Protein AF-A0A5C0SDJ2-F1 (afdb_monomer_lite)

InterPro domains:
  IPR018730 Protein of unknown function DUF2273 [PF10031] (11-56)

Sequence (75 aa):
MNKEKILNIAIKNYGKIVGMLLGLIFSILIIWIGLIKTIFICLCIYIGYFFGSKIDNKENIIEFLDRILPLGKYK

Radius of gyration: 21.01 Å; chains: 1; bounding box: 43×34×57 Å

Secondary structure (DSSP, 8-state):
--HHHHHHHHHHTHHHHHHHHHHHHHHHHHHHH-HHHHHHHHHHHHHHHHHHHHHHTT--HHHHHHHHS------

Foldseek 3Di:
DDPVVVVVVCVVCVVVVVVVVVVVVLVVCCVVVNVVVSVVVVVVVVVCCVVVVCVVVPPPVVVVCCVVDVPDPPD

pLDDT: mean 80.85, std 12.4, range [47.0, 95.12]

Organism: Crassaminicella thermophila (NCBI:txid2599308)

Structure (mmCIF, N/CA/C/O backbone):
data_AF-A0A5C0SDJ2-F1
#
_entry.id   AF-A0A5C0SDJ2-F1
#
loop_
_atom_site.group_PDB
_atom_site.id
_atom_site.type_symbol
_atom_site.label_atom_id
_atom_site.label_alt_id
_atom_site.label_comp_id
_atom_site.label_asym_id
_atom_site.label_entity_id
_atom_site.label_seq_id
_atom_site.pdbx_PDB_ins_code
_atom_site.Cartn_x
_atom_site.Cartn_y
_atom_site.Cartn_z
_atom_site.occupancy
_atom_site.B_iso_or_equiv
_atom_site.auth_seq_id
_atom_site.auth_comp_id
_atom_site.auth_asym_id
_atom_site.auth_atom_id
_atom_site.pdbx_PDB_model_num
ATOM 1 N N . MET A 1 1 ? 19.716 -9.865 -26.250 1.00 61.25 1 MET A N 1
ATOM 2 C CA . MET A 1 1 ? 18.961 -8.760 -25.616 1.00 61.25 1 MET A CA 1
ATOM 3 C C . MET A 1 1 ? 19.500 -8.576 -24.202 1.00 61.25 1 MET A C 1
ATOM 5 O O . MET A 1 1 ? 19.369 -9.493 -23.403 1.00 61.25 1 MET A O 1
ATOM 9 N N . ASN A 1 2 ? 20.206 -7.473 -23.927 1.00 78.31 2 ASN A N 1
ATOM 10 C CA . ASN A 1 2 ? 20.905 -7.277 -22.648 1.00 78.31 2 ASN A CA 1
ATOM 11 C C . ASN A 1 2 ? 19.906 -7.211 -21.491 1.00 78.31 2 ASN A C 1
ATOM 13 O O . ASN A 1 2 ? 19.124 -6.262 -21.412 1.00 78.31 2 ASN A O 1
ATOM 17 N N . LYS A 1 3 ? 19.968 -8.189 -20.582 1.00 81.12 3 LYS A N 1
ATOM 18 C CA . LYS A 1 3 ? 19.158 -8.226 -19.353 1.00 81.12 3 LYS A CA 1
ATOM 19 C C . LYS A 1 3 ? 19.334 -6.937 -18.535 1.00 81.12 3 LYS A C 1
ATOM 21 O O . LYS A 1 3 ? 18.349 -6.377 -18.067 1.00 81.12 3 LYS A O 1
ATOM 26 N N . GLU A 1 4 ? 20.555 -6.398 -18.529 1.00 82.00 4 GLU A N 1
ATOM 27 C CA . GLU A 1 4 ? 20.951 -5.097 -17.962 1.00 82.00 4 GLU A CA 1
ATOM 28 C C . GLU A 1 4 ? 20.038 -3.935 -18.401 1.00 82.00 4 GLU A C 1
ATOM 30 O O . GLU A 1 4 ? 19.603 -3.112 -17.598 1.00 82.00 4 GLU A O 1
ATOM 35 N N . LYS A 1 5 ? 19.711 -3.868 -19.701 1.00 82.06 5 LYS A N 1
ATOM 36 C CA . LYS A 1 5 ? 18.893 -2.787 -20.274 1.00 82.06 5 LYS A CA 1
ATOM 37 C C . LYS A 1 5 ? 17.436 -2.908 -19.841 1.00 82.06 5 LYS A C 1
ATOM 39 O O . LYS A 1 5 ? 16.808 -1.897 -19.545 1.00 82.06 5 LYS A O 1
ATOM 44 N N . ILE A 1 6 ? 16.910 -4.131 -19.804 1.00 81.19 6 ILE A N 1
ATOM 45 C CA . ILE A 1 6 ? 15.525 -4.400 -19.401 1.00 81.19 6 ILE A CA 1
ATOM 46 C C . ILE A 1 6 ? 15.344 -4.057 -17.921 1.00 81.19 6 ILE A C 1
ATOM 48 O O . ILE A 1 6 ? 14.381 -3.379 -17.569 1.00 81.19 6 ILE A O 1
ATOM 52 N N . LEU A 1 7 ? 16.301 -4.453 -17.077 1.00 80.81 7 LEU A N 1
ATOM 53 C CA . LEU A 1 7 ? 16.279 -4.161 -15.646 1.00 80.81 7 LEU A CA 1
ATOM 54 C C . LEU A 1 7 ? 16.293 -2.648 -15.387 1.00 80.81 7 LEU A C 1
ATOM 56 O O . LEU A 1 7 ? 15.466 -2.142 -14.632 1.00 80.81 7 LEU A O 1
ATOM 60 N N . ASN A 1 8 ? 17.158 -1.906 -16.085 1.00 84.06 8 ASN A N 1
ATOM 61 C CA . ASN A 1 8 ? 17.228 -0.451 -15.945 1.00 84.06 8 ASN A CA 1
ATOM 62 C C . ASN A 1 8 ? 15.942 0.256 -16.396 1.00 84.06 8 ASN A C 1
ATOM 64 O O . ASN A 1 8 ? 15.513 1.224 -15.770 1.00 84.06 8 ASN A O 1
ATOM 68 N N . ILE A 1 9 ? 15.297 -0.224 -17.464 1.00 80.31 9 ILE A N 1
ATOM 69 C CA . ILE A 1 9 ? 14.015 0.327 -17.929 1.00 80.31 9 ILE A CA 1
ATOM 70 C C . ILE A 1 9 ? 12.893 0.020 -16.928 1.00 80.31 9 ILE A C 1
ATOM 72 O O . ILE A 1 9 ? 12.051 0.889 -16.678 1.00 80.31 9 ILE A O 1
ATOM 76 N N . ALA A 1 10 ? 12.895 -1.180 -16.342 1.00 78.00 10 ALA A N 1
ATOM 77 C CA . ALA A 1 10 ? 11.917 -1.597 -15.344 1.00 78.00 10 ALA A CA 1
ATOM 78 C C . ALA A 1 10 ? 12.047 -0.788 -14.045 1.00 78.00 10 ALA A C 1
ATOM 80 O O . ALA A 1 10 ? 11.051 -0.255 -13.565 1.00 78.00 10 ALA A O 1
ATOM 81 N N . ILE A 1 11 ? 13.266 -0.610 -13.525 1.00 79.94 11 ILE A N 1
ATOM 82 C CA . ILE A 1 11 ? 13.526 0.187 -12.314 1.00 79.94 11 ILE A CA 1
ATOM 83 C C . ILE A 1 11 ? 13.160 1.658 -12.549 1.00 79.94 11 ILE A C 1
ATOM 85 O O . ILE A 1 11 ? 12.479 2.270 -11.728 1.00 79.94 11 ILE A O 1
ATOM 89 N N . LYS A 1 12 ? 13.518 2.215 -13.715 1.00 89.44 12 LYS A N 1
ATOM 90 C CA . LYS A 1 12 ? 13.189 3.603 -14.078 1.00 89.44 12 LYS A CA 1
ATOM 91 C C . LYS A 1 12 ? 11.680 3.868 -14.156 1.00 89.44 12 LYS A C 1
ATOM 93 O O . LYS A 1 12 ? 11.251 5.003 -13.971 1.00 89.44 12 LYS A O 1
ATOM 98 N N . ASN A 1 13 ? 10.872 2.843 -14.431 1.00 89.75 13 ASN A N 1
ATOM 99 C CA . ASN A 1 13 ? 9.415 2.947 -14.539 1.00 89.75 13 ASN A CA 1
ATOM 100 C C . ASN A 1 13 ? 8.680 2.121 -13.474 1.00 89.75 13 ASN A C 1
ATOM 102 O O . ASN A 1 13 ? 7.510 1.788 -13.669 1.00 89.75 13 ASN A O 1
ATOM 106 N N . TYR A 1 14 ? 9.333 1.810 -12.352 1.00 87.19 14 TYR A N 1
ATOM 107 C CA . TYR A 1 14 ? 8.804 0.898 -11.339 1.00 87.19 14 TYR A CA 1
ATOM 108 C C . TYR A 1 14 ? 7.395 1.289 -10.873 1.00 87.19 14 TYR A C 1
ATOM 110 O O . TYR A 1 14 ? 6.504 0.447 -10.836 1.00 87.19 14 TYR A O 1
ATOM 118 N N . GLY A 1 15 ? 7.142 2.584 -10.647 1.00 89.50 15 GLY A N 1
ATOM 119 C CA . GLY A 1 15 ? 5.815 3.075 -10.259 1.00 89.50 15 GLY A CA 1
ATOM 120 C C . GLY A 1 15 ? 4.710 2.773 -11.281 1.00 89.50 15 GLY A C 1
ATOM 121 O O . GLY A 1 15 ? 3.600 2.418 -10.893 1.00 89.50 15 GLY A O 1
ATOM 122 N N . LYS A 1 16 ? 5.009 2.832 -12.588 1.00 90.44 16 LYS A N 1
ATOM 123 C CA . LYS A 1 16 ? 4.039 2.496 -13.649 1.00 90.44 16 LYS A CA 1
ATOM 124 C C . LYS A 1 16 ? 3.734 1.001 -13.668 1.00 90.44 16 LYS A C 1
ATOM 126 O O . LYS A 1 16 ? 2.582 0.613 -13.830 1.00 90.44 16 LYS A O 1
ATOM 131 N N . ILE A 1 17 ? 4.763 0.175 -13.481 1.00 91.44 17 ILE A N 1
ATOM 132 C CA . ILE A 1 17 ? 4.640 -1.287 -13.458 1.00 91.44 17 ILE A CA 1
ATOM 133 C C . ILE A 1 17 ? 3.835 -1.726 -12.232 1.00 91.44 17 ILE A C 1
ATOM 135 O O . ILE A 1 17 ? 2.889 -2.498 -12.365 1.00 91.44 17 ILE A O 1
ATOM 139 N N . VAL A 1 18 ? 4.149 -1.177 -11.056 1.00 92.62 18 VAL A N 1
ATOM 140 C CA . VAL A 1 18 ? 3.403 -1.438 -9.818 1.00 92.62 18 VAL A CA 1
ATOM 141 C C . VAL A 1 18 ? 1.958 -0.967 -9.937 1.00 92.62 18 VAL A C 1
ATOM 143 O O . VAL A 1 18 ? 1.054 -1.712 -9.574 1.00 92.62 18 VAL A O 1
ATOM 146 N N . GLY A 1 19 ? 1.719 0.223 -10.497 1.00 92.62 19 GLY A N 1
ATOM 147 C CA . GLY A 1 19 ? 0.365 0.728 -10.731 1.00 92.62 19 GLY A CA 1
ATOM 148 C C . GLY A 1 19 ? -0.452 -0.179 -11.656 1.00 92.62 19 GLY A C 1
ATOM 149 O O . GLY A 1 19 ? -1.605 -0.482 -11.357 1.00 92.62 19 GLY A O 1
ATOM 150 N N . MET A 1 20 ? 0.155 -0.675 -12.738 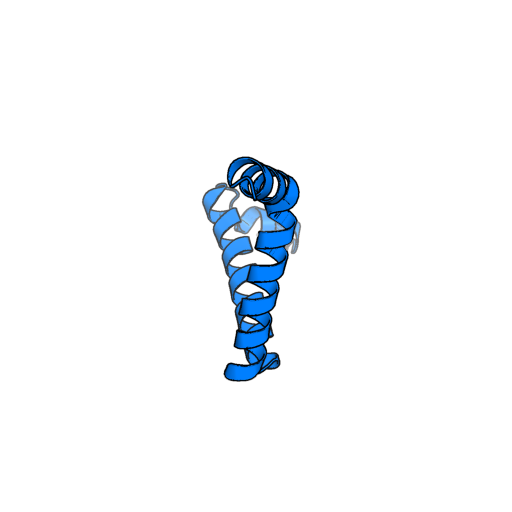1.00 95.12 20 MET A N 1
ATOM 151 C CA . MET A 1 20 ? -0.485 -1.626 -13.651 1.00 95.12 20 MET A CA 1
ATOM 152 C C . MET A 1 20 ? -0.805 -2.957 -12.958 1.00 95.12 20 MET A C 1
ATOM 154 O O . MET A 1 20 ? -1.919 -3.456 -13.091 1.00 95.12 20 MET A O 1
ATOM 158 N N . LEU A 1 21 ? 0.141 -3.513 -12.196 1.00 94.94 21 LEU A N 1
ATOM 159 C CA . LEU A 1 21 ? -0.050 -4.750 -11.429 1.00 94.94 21 LEU A CA 1
ATOM 160 C C . LEU A 1 21 ? -1.161 -4.607 -10.386 1.00 94.94 21 LEU A C 1
ATOM 162 O O . LEU A 1 21 ? -2.042 -5.462 -10.310 1.00 94.94 21 LEU A O 1
ATOM 166 N N . LEU A 1 22 ? -1.157 -3.511 -9.624 1.00 93.81 22 LEU A N 1
ATOM 167 C CA . LEU A 1 22 ? -2.201 -3.213 -8.646 1.00 93.81 22 LEU A CA 1
ATOM 168 C C . LEU A 1 22 ? -3.569 -3.070 -9.313 1.00 93.81 22 LEU A C 1
ATOM 170 O O . LEU A 1 22 ? -4.531 -3.675 -8.847 1.00 93.81 22 LEU A O 1
ATOM 174 N N . GLY A 1 23 ? -3.660 -2.332 -10.422 1.00 92.12 23 GLY A N 1
ATOM 175 C CA . GLY A 1 23 ? -4.907 -2.180 -11.173 1.00 92.12 23 GLY A CA 1
ATOM 176 C C . GLY A 1 23 ? -5.438 -3.509 -11.717 1.00 92.12 23 GLY A C 1
ATOM 177 O O . GLY A 1 23 ? -6.641 -3.760 -11.671 1.00 92.12 23 GLY A O 1
ATOM 178 N N . LEU A 1 24 ? -4.545 -4.390 -12.169 1.00 94.75 24 LEU A N 1
ATOM 179 C CA . LEU A 1 24 ? -4.900 -5.708 -12.692 1.00 94.75 24 LEU A CA 1
ATOM 180 C C . LEU A 1 24 ? -5.447 -6.620 -11.583 1.00 94.75 24 LEU A C 1
ATOM 182 O O . LEU A 1 24 ? -6.510 -7.218 -11.748 1.00 94.75 24 LEU A O 1
ATOM 186 N N . ILE A 1 25 ? -4.782 -6.658 -10.423 1.00 92.75 25 ILE A N 1
ATOM 187 C CA . ILE A 1 25 ? -5.255 -7.390 -9.236 1.00 92.75 25 ILE A CA 1
ATOM 188 C C . ILE A 1 25 ? -6.609 -6.841 -8.773 1.00 92.75 25 ILE A C 1
ATOM 190 O O . ILE A 1 25 ? -7.534 -7.606 -8.502 1.00 92.75 25 ILE A O 1
ATOM 194 N N . PHE A 1 26 ? -6.746 -5.516 -8.723 1.00 89.88 26 PHE A N 1
ATOM 195 C CA . PHE A 1 26 ? -7.971 -4.853 -8.292 1.00 89.88 26 PHE A CA 1
ATOM 196 C C . PHE A 1 26 ? -9.156 -5.162 -9.214 1.00 89.88 26 PHE A C 1
ATOM 198 O O . PHE A 1 26 ? -10.251 -5.475 -8.747 1.00 89.88 26 PHE A O 1
ATOM 205 N N . SER A 1 27 ? -8.927 -5.138 -10.528 1.00 91.69 27 SER A N 1
ATOM 206 C CA . SER A 1 27 ? -9.941 -5.471 -11.530 1.00 91.69 27 SER A CA 1
ATOM 207 C C . SER A 1 27 ? -10.382 -6.936 -11.436 1.00 91.69 27 SER A C 1
ATOM 209 O O . SER A 1 27 ? -11.581 -7.215 -11.460 1.00 91.69 27 SER A O 1
ATOM 211 N N . ILE A 1 28 ? -9.445 -7.865 -11.227 1.00 93.25 28 ILE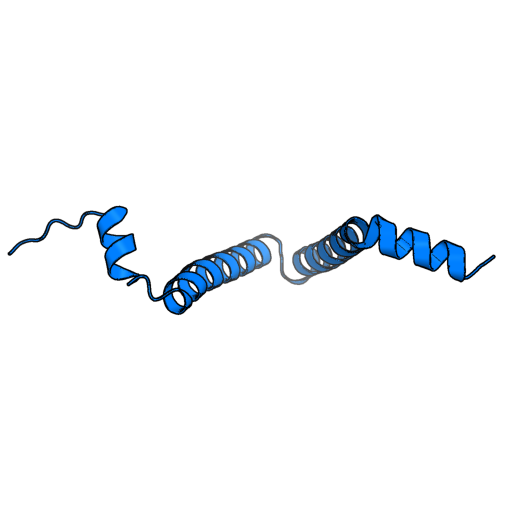 A N 1
ATOM 212 C CA . ILE A 1 28 ? -9.759 -9.282 -10.982 1.00 93.25 28 ILE A CA 1
ATOM 213 C C . ILE A 1 28 ? -10.619 -9.448 -9.726 1.00 93.25 28 ILE A C 1
ATOM 215 O O . ILE A 1 28 ? -11.612 -10.178 -9.755 1.00 93.25 2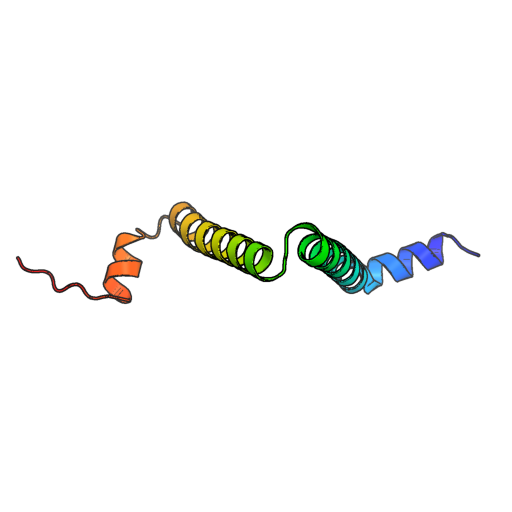8 ILE A O 1
ATOM 219 N N . LEU A 1 29 ? -10.293 -8.730 -8.648 1.00 86.69 29 LEU A N 1
ATOM 220 C CA . LEU A 1 29 ? -11.075 -8.738 -7.411 1.00 86.69 29 LEU A CA 1
ATOM 221 C C . LEU A 1 29 ? -12.519 -8.272 -7.641 1.00 86.69 29 LEU A C 1
ATOM 223 O O . LEU A 1 29 ? -13.454 -8.890 -7.136 1.00 86.69 29 LEU A O 1
ATOM 227 N N . ILE A 1 30 ? -12.708 -7.212 -8.432 1.00 90.81 30 ILE A N 1
ATOM 228 C CA . ILE A 1 30 ? -14.034 -6.701 -8.813 1.00 90.81 30 ILE A CA 1
ATOM 229 C C . ILE A 1 30 ? -14.843 -7.754 -9.571 1.00 90.81 30 ILE A C 1
ATOM 231 O O . ILE A 1 30 ? -16.029 -7.911 -9.286 1.00 90.81 30 ILE A O 1
ATOM 235 N N . ILE A 1 31 ? -14.225 -8.472 -10.511 1.00 91.25 31 ILE A N 1
ATOM 236 C CA . ILE A 1 31 ? -14.912 -9.490 -11.320 1.00 91.25 31 ILE A CA 1
ATOM 237 C C . ILE A 1 31 ? -15.338 -10.682 -10.453 1.00 91.25 31 ILE A C 1
ATOM 239 O O . ILE A 1 31 ? -16.453 -11.175 -10.600 1.00 91.25 31 ILE A O 1
ATOM 243 N N . TRP A 1 32 ? -14.477 -11.133 -9.536 1.00 90.25 32 TRP A N 1
ATOM 244 C CA . TRP A 1 32 ? -14.754 -12.293 -8.680 1.00 90.25 32 TRP A CA 1
ATOM 245 C C . TRP A 1 32 ? -15.734 -12.000 -7.540 1.00 90.25 32 TRP A C 1
ATOM 247 O O . TRP A 1 32 ? -16.654 -12.774 -7.285 1.00 90.25 32 TRP A O 1
ATOM 257 N N . ILE A 1 33 ? -15.526 -10.898 -6.818 1.00 85.19 33 ILE A N 1
ATOM 258 C CA . ILE A 1 33 ? -16.271 -10.583 -5.592 1.00 85.19 33 ILE A CA 1
ATOM 259 C C . ILE A 1 33 ? -17.531 -9.756 -5.918 1.00 85.19 33 ILE A C 1
ATOM 261 O O . ILE A 1 33 ? -18.577 -9.921 -5.272 1.00 85.19 33 ILE A O 1
ATOM 265 N N . GLY A 1 34 ? -17.443 -8.906 -6.944 1.00 87.00 34 GLY A N 1
AT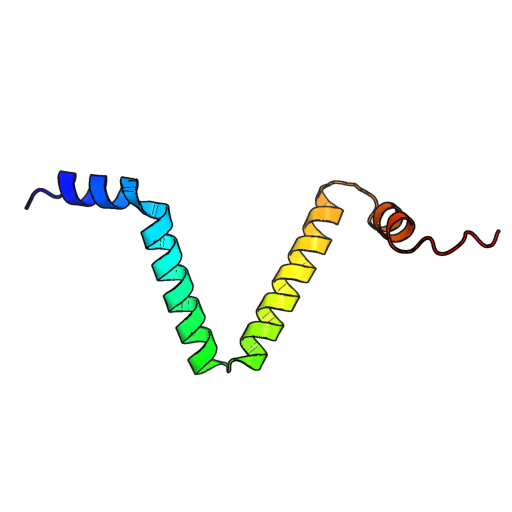OM 266 C CA . GLY A 1 34 ? -18.452 -7.938 -7.367 1.00 87.00 34 GLY A CA 1
ATOM 267 C C . GLY A 1 34 ? -18.053 -6.494 -7.034 1.00 87.00 34 GLY A C 1
ATOM 268 O O . GLY A 1 34 ? -17.491 -6.217 -5.975 1.00 87.00 34 GLY A O 1
ATOM 269 N N . LEU A 1 35 ? -18.404 -5.549 -7.914 1.00 85.75 35 LEU A N 1
ATOM 270 C CA . LEU A 1 35 ? -18.011 -4.132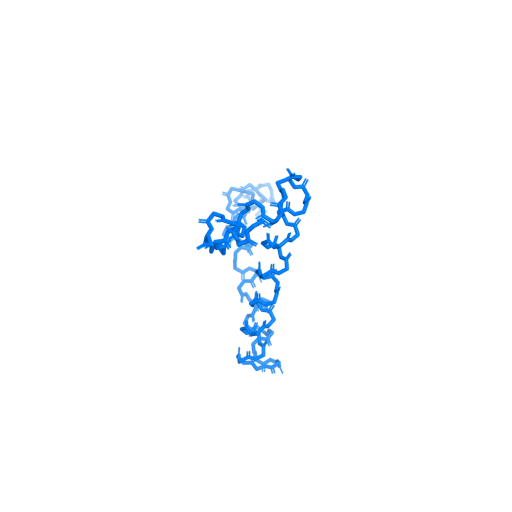 -7.830 1.00 85.75 35 LEU A CA 1
ATOM 271 C C . LEU A 1 35 ? -18.395 -3.458 -6.501 1.00 85.75 35 LEU A C 1
ATOM 273 O O . LEU A 1 35 ? -17.566 -2.800 -5.878 1.00 85.75 35 LEU A O 1
ATOM 277 N N . ILE A 1 36 ? -19.625 -3.675 -6.028 1.00 90.12 36 ILE A N 1
ATOM 278 C CA . ILE A 1 36 ? -20.125 -3.074 -4.779 1.00 90.12 36 ILE A CA 1
ATOM 279 C C . ILE A 1 36 ? -19.353 -3.584 -3.559 1.00 90.12 36 ILE A C 1
ATOM 281 O O . ILE A 1 36 ? -19.007 -2.811 -2.667 1.00 90.12 36 ILE A O 1
ATOM 285 N N . LYS A 1 37 ? -19.034 -4.881 -3.535 1.00 89.06 37 LYS A N 1
ATOM 286 C CA . LYS A 1 37 ? -18.297 -5.495 -2.429 1.00 89.06 37 LYS A CA 1
ATOM 287 C C . LYS A 1 37 ? -16.848 -5.004 -2.392 1.00 89.06 37 LYS A C 1
ATOM 289 O O . LYS A 1 37 ? -16.346 -4.709 -1.313 1.00 89.06 37 LYS A O 1
ATOM 294 N N . THR A 1 38 ? -16.196 -4.838 -3.546 1.00 90.88 38 THR A N 1
ATOM 295 C CA . THR A 1 38 ? -14.840 -4.267 -3.596 1.00 90.88 38 THR A CA 1
ATOM 296 C C . THR A 1 38 ? -14.817 -2.813 -3.124 1.00 90.88 38 THR A C 1
ATOM 298 O O . THR A 1 38 ? -13.940 -2.452 -2.344 1.00 90.88 38 THR A O 1
ATOM 301 N N . ILE A 1 39 ? -15.795 -1.988 -3.520 1.00 89.69 39 ILE A N 1
ATOM 302 C CA . ILE A 1 39 ? -15.910 -0.603 -3.029 1.00 89.69 39 ILE A CA 1
ATOM 303 C C . ILE A 1 39 ? -16.095 -0.582 -1.509 1.00 89.69 39 ILE A C 1
ATOM 305 O O . ILE A 1 39 ? -15.428 0.197 -0.834 1.00 89.69 39 ILE A O 1
ATOM 309 N N . PHE A 1 40 ? -16.942 -1.462 -0.962 1.00 91.94 40 PHE A N 1
ATOM 310 C CA . PHE A 1 40 ? -17.131 -1.586 0.484 1.00 91.94 40 PHE A CA 1
ATOM 311 C C . PHE A 1 40 ? -15.820 -1.935 1.205 1.00 91.94 40 PHE A C 1
ATOM 313 O O . PHE A 1 40 ? -15.451 -1.264 2.166 1.00 91.94 40 PHE A O 1
ATOM 320 N N . ILE A 1 41 ? -15.070 -2.920 0.698 1.00 90.00 41 ILE A N 1
ATOM 321 C CA . ILE A 1 41 ? -13.760 -3.306 1.246 1.00 90.00 41 ILE A CA 1
ATOM 322 C C . ILE A 1 41 ? -12.771 -2.134 1.180 1.00 90.00 41 ILE A C 1
ATOM 324 O O . ILE A 1 41 ? -12.110 -1.841 2.175 1.00 90.00 41 ILE A O 1
ATOM 328 N N . CYS A 1 42 ? -12.693 -1.426 0.050 1.00 90.81 42 CYS A N 1
ATOM 329 C CA . CYS A 1 42 ? -11.858 -0.231 -0.083 1.00 90.81 42 CYS A CA 1
ATOM 330 C C . CYS A 1 42 ? -12.225 0.848 0.933 1.00 90.81 42 CYS A C 1
ATOM 332 O O . CYS A 1 42 ? -11.330 1.436 1.539 1.00 90.81 42 CYS A O 1
ATOM 334 N N . LEU A 1 43 ? -13.521 1.090 1.140 1.00 92.50 43 LEU A N 1
ATOM 335 C CA . LEU A 1 43 ? -14.000 2.054 2.124 1.00 92.50 43 LEU A CA 1
ATOM 336 C C . LEU A 1 43 ? -13.576 1.643 3.537 1.00 92.50 43 LEU A C 1
ATOM 338 O O . LEU A 1 43 ? -13.046 2.464 4.278 1.00 92.50 43 LEU A O 1
ATOM 342 N N . CYS A 1 44 ? -13.748 0.369 3.896 1.00 93.12 44 CYS A N 1
ATOM 343 C CA . CYS A 1 44 ? -13.332 -0.159 5.192 1.00 93.12 44 CYS A CA 1
ATOM 344 C C . CYS A 1 44 ? -11.821 -0.033 5.413 1.00 93.12 44 CYS A C 1
ATOM 346 O O . CYS A 1 44 ? -11.408 0.382 6.491 1.00 93.12 44 CYS A O 1
ATOM 348 N N . ILE A 1 45 ? -10.999 -0.342 4.404 1.00 92.69 45 ILE A N 1
ATOM 349 C CA . ILE A 1 45 ? -9.539 -0.172 4.475 1.00 92.69 45 ILE A CA 1
ATOM 350 C C . ILE A 1 45 ? -9.185 1.303 4.658 1.00 92.69 45 ILE A C 1
ATOM 352 O O . ILE A 1 45 ? -8.368 1.631 5.513 1.00 92.69 45 ILE A O 1
ATOM 356 N N . TYR A 1 46 ? -9.812 2.195 3.888 1.00 92.12 46 TYR A N 1
ATOM 357 C CA . TYR A 1 46 ? -9.568 3.633 3.976 1.00 92.12 46 TYR A CA 1
ATOM 358 C C . TYR A 1 46 ? -9.930 4.188 5.358 1.00 92.12 46 TYR A C 1
ATOM 360 O O . TYR A 1 46 ? -9.131 4.894 5.970 1.00 92.12 46 TYR A O 1
ATOM 368 N N . ILE A 1 47 ? -11.100 3.817 5.882 1.00 90.19 47 ILE A N 1
ATOM 369 C CA . ILE A 1 47 ? -11.551 4.203 7.223 1.00 90.19 47 ILE A CA 1
ATOM 370 C C . ILE A 1 47 ? -10.609 3.619 8.281 1.00 90.19 47 ILE A C 1
ATOM 372 O O . ILE A 1 47 ? -10.136 4.352 9.144 1.00 90.19 47 ILE A O 1
ATOM 376 N N . GLY A 1 48 ? -10.285 2.328 8.200 1.00 90.81 48 GLY A N 1
ATOM 377 C CA . GLY A 1 48 ? -9.379 1.664 9.135 1.00 90.81 48 GLY A CA 1
ATOM 378 C C . GLY A 1 48 ? -7.985 2.289 9.149 1.00 90.81 48 GLY A C 1
ATOM 379 O O . GLY A 1 48 ? -7.433 2.515 10.221 1.00 90.81 48 GLY A O 1
ATOM 380 N N . TYR A 1 49 ? -7.444 2.647 7.983 1.00 88.94 49 TYR A N 1
ATOM 381 C CA . TYR A 1 49 ? -6.171 3.356 7.872 1.00 88.94 49 TYR A CA 1
ATOM 382 C C . TYR A 1 49 ? -6.250 4.768 8.456 1.00 88.94 49 TYR A C 1
ATOM 384 O O . TYR A 1 49 ? -5.368 5.168 9.210 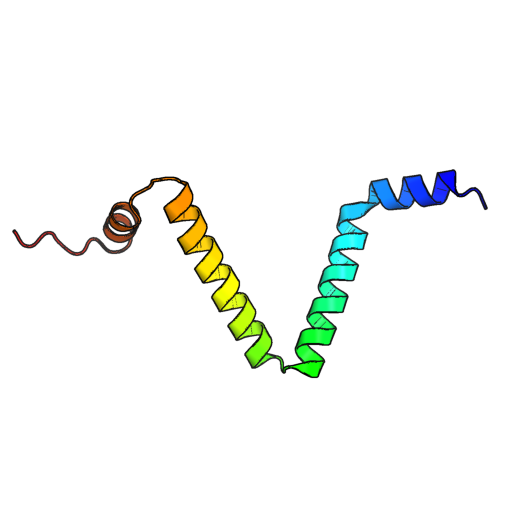1.00 88.94 49 TYR A O 1
ATOM 392 N N . PHE A 1 50 ? -7.316 5.513 8.160 1.00 84.88 50 PHE A N 1
ATOM 393 C CA . PHE A 1 50 ? -7.513 6.861 8.689 1.00 84.88 50 PHE A CA 1
ATOM 394 C C . PHE A 1 50 ? -7.615 6.873 10.220 1.00 84.88 50 PHE A C 1
ATOM 396 O O . PHE A 1 50 ? -6.976 7.690 10.882 1.00 84.88 50 PHE A O 1
ATOM 403 N N . PHE A 1 51 ? -8.384 5.944 10.791 1.00 84.44 51 PHE A N 1
ATOM 404 C CA . PHE A 1 51 ? -8.501 5.789 12.240 1.00 84.44 51 PHE A CA 1
ATOM 405 C C . PHE A 1 51 ? -7.208 5.247 12.863 1.00 84.44 51 PHE A C 1
ATOM 407 O O . PHE A 1 51 ? -6.747 5.788 13.865 1.00 84.44 51 PHE A O 1
ATOM 414 N N . GLY A 1 52 ? -6.586 4.233 12.258 1.00 82.44 52 GLY A N 1
ATOM 415 C CA . GLY A 1 52 ? -5.327 3.652 12.727 1.00 82.44 52 GLY A CA 1
ATOM 416 C C . GLY A 1 52 ? -4.175 4.658 12.730 1.00 82.44 52 GLY A C 1
ATOM 417 O O . GLY A 1 52 ? -3.463 4.774 13.722 1.00 82.44 52 GLY A O 1
ATOM 418 N N . SER A 1 53 ? -4.046 5.462 11.672 1.00 74.69 53 SER A N 1
ATOM 419 C CA . SER A 1 53 ? -3.025 6.511 11.564 1.00 74.69 53 SER A CA 1
ATOM 420 C C . SER A 1 53 ? -3.192 7.613 12.617 1.00 74.69 53 SER A C 1
ATOM 422 O O . SER A 1 53 ? -2.200 8.179 13.077 1.00 74.69 53 SER A O 1
ATOM 424 N N . LYS A 1 54 ? -4.427 7.898 13.049 1.00 70.19 54 LYS A N 1
ATOM 425 C CA . LYS A 1 54 ? -4.695 8.836 14.150 1.00 70.19 54 LYS A CA 1
ATOM 426 C C . LYS A 1 54 ? -4.314 8.273 15.515 1.00 70.19 54 LYS A C 1
ATOM 428 O O . LYS A 1 54 ? -3.753 9.003 16.321 1.00 70.19 54 LYS A O 1
ATOM 433 N N . ILE A 1 55 ? -4.577 6.986 15.754 1.00 71.94 55 ILE A N 1
ATOM 434 C CA . ILE A 1 55 ? -4.162 6.297 16.988 1.00 71.94 55 ILE A CA 1
ATOM 435 C C . ILE A 1 55 ? -2.634 6.317 17.117 1.00 71.94 55 ILE A C 1
ATOM 437 O O . ILE A 1 55 ? -2.110 6.620 18.188 1.00 71.94 55 ILE A O 1
ATOM 441 N N . ASP A 1 56 ? -1.926 6.041 16.019 1.00 71.44 56 ASP A N 1
ATOM 442 C CA . ASP A 1 56 ? -0.463 5.936 16.002 1.00 71.44 56 ASP A CA 1
ATOM 443 C C . ASP A 1 56 ? 0.236 7.297 16.201 1.00 71.44 56 ASP A C 1
ATOM 445 O O . ASP A 1 56 ? 1.278 7.385 16.847 1.00 71.44 56 ASP A O 1
ATOM 449 N N . ASN A 1 57 ? -0.379 8.394 15.740 1.00 67.31 57 ASN A N 1
ATOM 450 C CA . ASN A 1 57 ? 0.155 9.751 15.916 1.00 67.31 57 ASN A CA 1
ATOM 451 C C . ASN A 1 57 ? -0.030 10.339 17.327 1.00 67.31 57 ASN A C 1
ATOM 453 O O . ASN A 1 57 ? 0.383 11.474 17.556 1.00 67.31 57 ASN A O 1
ATOM 457 N N . LYS A 1 58 ? -0.648 9.618 18.279 1.00 62.06 58 LYS A N 1
ATOM 458 C CA . LYS A 1 58 ? -1.008 10.133 19.621 1.00 62.06 58 LYS A CA 1
ATOM 459 C C . LYS A 1 58 ? -1.802 11.453 19.617 1.00 62.06 58 LYS A C 1
ATOM 461 O O . LYS A 1 58 ? -1.986 12.048 20.678 1.00 62.06 58 LYS A O 1
ATOM 466 N N . GLU A 1 59 ? -2.315 11.901 18.472 1.00 56.47 59 GLU A N 1
ATOM 467 C CA . GLU A 1 59 ? -3.387 12.886 18.446 1.00 56.47 59 GLU A CA 1
ATOM 468 C C . GLU A 1 59 ? -4.615 12.174 18.995 1.00 56.47 59 GLU A C 1
ATOM 470 O O . GLU A 1 59 ? -5.091 11.192 18.417 1.00 56.47 59 GLU A O 1
ATOM 475 N N . ASN A 1 60 ? -5.105 12.629 20.149 1.00 62.19 60 ASN A N 1
ATOM 476 C CA . ASN A 1 60 ? -6.324 12.088 20.718 1.00 62.19 60 ASN A CA 1
ATOM 477 C C . ASN A 1 60 ? -7.392 12.189 19.628 1.00 62.19 60 ASN A C 1
ATOM 479 O O . ASN A 1 60 ? -7.749 13.283 19.203 1.00 62.19 60 ASN A O 1
ATOM 483 N N . ILE A 1 61 ? -7.906 11.053 19.155 1.00 65.38 61 ILE A N 1
ATOM 484 C CA . ILE A 1 61 ? -8.996 11.005 18.166 1.00 65.38 61 ILE A CA 1
ATOM 485 C C . ILE A 1 61 ? -10.159 11.909 18.625 1.00 65.38 61 ILE A C 1
ATOM 487 O O . ILE A 1 61 ? -10.846 12.504 17.801 1.00 65.38 61 ILE A O 1
ATOM 491 N N . ILE A 1 62 ? -10.293 12.057 19.948 1.00 64.19 62 ILE A N 1
ATOM 492 C CA . ILE A 1 62 ? -11.160 12.980 20.684 1.00 64.19 62 ILE A CA 1
ATOM 493 C C . ILE A 1 62 ? -10.941 14.446 20.271 1.00 64.19 62 ILE A C 1
ATOM 495 O O . ILE A 1 62 ? -11.905 15.137 19.992 1.00 64.19 62 ILE A O 1
ATOM 499 N N . GLU A 1 63 ? -9.701 14.915 20.156 1.00 67.69 63 GLU A N 1
ATOM 500 C CA . GLU A 1 63 ? -9.351 16.303 19.821 1.00 67.69 63 GLU A CA 1
ATOM 501 C C . GLU A 1 63 ? -9.629 16.627 18.341 1.00 67.69 63 GLU A C 1
ATOM 503 O O . GLU A 1 63 ? -10.094 17.713 17.993 1.00 67.69 63 GLU A O 1
ATOM 508 N N . PHE A 1 64 ? -9.425 15.654 17.448 1.00 69.12 64 PHE A N 1
ATOM 509 C CA . PHE A 1 64 ? -9.838 15.775 16.047 1.00 69.12 64 PHE A CA 1
ATOM 510 C C . PHE A 1 64 ? -11.361 15.734 15.885 1.00 69.12 64 PHE A C 1
ATOM 512 O O . PHE A 1 64 ? -11.909 16.469 15.060 1.00 69.12 64 PHE A O 1
ATOM 519 N N . LEU A 1 65 ? -12.037 14.881 16.660 1.00 69.88 65 LEU A N 1
ATOM 520 C CA . LEU A 1 65 ? -13.492 14.797 16.671 1.00 69.88 65 LEU A CA 1
ATOM 521 C C . LEU A 1 65 ? -14.101 16.092 17.219 1.00 69.88 65 LEU A C 1
ATOM 523 O O . LEU A 1 65 ? -14.984 16.620 16.558 1.00 69.88 65 LEU A O 1
ATOM 527 N N . ASP A 1 66 ? -13.554 16.660 18.299 1.00 70.44 66 ASP A N 1
ATOM 528 C CA . ASP A 1 66 ? -13.923 17.977 18.848 1.00 70.44 66 ASP A CA 1
ATOM 529 C C . ASP A 1 66 ? -13.703 19.117 17.839 1.00 70.44 66 ASP A C 1
ATOM 531 O O . ASP A 1 66 ? -14.443 20.102 17.827 1.00 70.44 66 ASP A O 1
ATOM 535 N N . ARG A 1 67 ? -12.696 19.004 16.961 1.00 70.38 67 ARG A N 1
ATOM 536 C CA . ARG A 1 67 ? -12.420 20.013 15.927 1.00 70.38 67 ARG A CA 1
ATOM 537 C C . ARG A 1 67 ? -13.396 19.956 14.750 1.00 70.38 67 ARG A C 1
ATOM 539 O O . ARG A 1 67 ? -13.705 20.997 14.174 1.00 70.38 67 ARG A O 1
ATOM 546 N N . ILE A 1 68 ? -13.834 18.762 14.350 1.00 73.81 68 ILE A N 1
ATOM 547 C CA . ILE A 1 68 ? -14.733 18.558 13.195 1.00 73.81 68 ILE A CA 1
ATOM 548 C C . ILE A 1 68 ? -16.202 18.613 13.591 1.00 73.81 68 ILE A C 1
ATOM 550 O O . ILE A 1 68 ? -17.024 19.164 12.862 1.00 73.81 68 ILE A O 1
ATOM 554 N N . LEU A 1 69 ? -16.524 18.054 14.747 1.00 71.06 69 LEU A N 1
ATOM 555 C CA . LEU A 1 69 ? -17.799 18.181 15.418 1.00 71.06 69 LEU A CA 1
ATOM 556 C C . LEU A 1 69 ? -17.501 18.815 16.774 1.00 71.06 69 LEU A C 1
ATOM 558 O O . LEU A 1 69 ? -17.243 18.072 17.720 1.00 71.06 69 LEU A O 1
ATOM 562 N N . PRO A 1 70 ? -17.549 20.155 16.903 1.00 62.72 70 PRO A N 1
ATOM 563 C CA . PRO A 1 70 ? -17.581 20.790 18.211 1.00 62.72 70 PRO A CA 1
ATOM 564 C C . PRO A 1 70 ? -18.894 20.387 18.890 1.00 62.72 70 PRO A C 1
ATOM 566 O O . PRO A 1 70 ? -19.884 21.119 18.873 1.00 62.72 70 PRO A O 1
ATOM 569 N N . LEU A 1 71 ? -18.933 19.172 19.441 1.00 60.84 71 LEU A N 1
ATOM 570 C CA . LEU A 1 71 ? -19.957 18.721 20.360 1.00 60.84 71 LEU A CA 1
ATOM 571 C C . LEU A 1 71 ? -19.765 19.606 21.576 1.00 60.84 71 LEU A C 1
ATOM 573 O O . LEU A 1 71 ? -18.831 19.433 22.357 1.00 60.84 71 LEU A O 1
ATOM 577 N N . GLY A 1 72 ? -20.590 20.650 21.631 1.00 57.19 72 GLY A N 1
ATOM 578 C CA . GLY A 1 72 ? -20.527 21.672 22.652 1.00 57.19 72 GLY A CA 1
ATOM 579 C C . GLY A 1 72 ? -20.369 21.012 24.008 1.00 57.19 72 GLY A C 1
ATOM 580 O O . GLY A 1 72 ? -21.222 20.224 24.418 1.00 57.19 72 GLY A O 1
ATOM 581 N N . LYS A 1 73 ? -19.260 21.338 24.679 1.00 51.97 73 LYS A N 1
ATOM 582 C CA . LYS A 1 73 ? -19.079 21.093 26.103 1.00 51.97 73 LYS A CA 1
ATOM 583 C C . LYS A 1 73 ? -20.332 21.579 26.823 1.00 51.97 73 LYS A C 1
ATOM 585 O O . LYS A 1 73 ? -20.489 22.777 27.058 1.00 51.97 73 LYS A O 1
ATOM 590 N N . TYR A 1 74 ? -21.225 20.659 27.159 1.00 54.12 74 TYR A N 1
ATOM 591 C CA . TYR A 1 74 ? -22.270 20.917 28.127 1.00 54.12 74 TYR A CA 1
ATOM 592 C C . TYR A 1 74 ? -21.743 20.446 29.479 1.00 54.12 74 TYR A C 1
ATOM 594 O O . TYR A 1 74 ? -21.862 19.275 29.822 1.00 54.12 74 TYR A O 1
ATOM 602 N N . LYS A 1 75 ? -21.162 21.430 30.180 1.00 47.00 75 LYS A N 1
ATOM 603 C CA . LYS A 1 75 ? -20.658 21.448 31.563 1.00 47.00 75 LYS A CA 1
ATOM 604 C C . LYS A 1 75 ? -19.477 20.542 31.899 1.00 47.00 75 LYS A C 1
ATOM 606 O O . LYS A 1 75 ? -19.678 19.342 32.162 1.00 47.00 75 LYS A O 1
#